Protein AF-A0A0U5MDL2-F1 (afdb_monomer_lite)

Foldseek 3Di:
DDDPPCVVVVVLLVVLVCCQQPNPCVVPPPPNDDLCPGVQNVVCVVPHLCSLVVQLVVLQVVLVVCVVVVNNVSSSSSNSPSVSSVVSSVVRDPDPPPPPPDPPDDPPDDDDDDDDDDDDDDDDDDDDDDDDDDDDD

Structure (mmCIF, N/CA/C/O backbone):
data_AF-A0A0U5MDL2-F1
#
_entry.id   AF-A0A0U5MDL2-F1
#
loop_
_atom_site.group_PDB
_atom_site.id
_atom_site.type_symbol
_atom_site.label_atom_id
_atom_site.label_alt_id
_atom_site.label_comp_id
_atom_site.label_asym_id
_atom_site.label_entity_id
_atom_site.label_seq_id
_atom_site.pdbx_PDB_ins_code
_atom_site.Cartn_x
_atom_site.Cartn_y
_atom_site.Cartn_z
_atom_site.occupancy
_atom_site.B_iso_or_equiv
_atom_site.auth_seq_id
_atom_site.auth_comp_id
_atom_site.auth_asym_id
_atom_site.auth_atom_id
_atom_site.pdbx_PDB_model_num
ATOM 1 N N . MET A 1 1 ? -6.105 -23.406 5.625 1.00 78.38 1 MET A N 1
ATOM 2 C CA . MET A 1 1 ? -6.334 -23.152 7.064 1.00 78.38 1 MET A CA 1
ATOM 3 C C . MET A 1 1 ? -5.696 -21.818 7.405 1.00 78.38 1 MET A C 1
ATOM 5 O O . MET A 1 1 ? -4.584 -21.590 6.948 1.00 78.38 1 MET A O 1
ATOM 9 N N . ILE A 1 2 ? -6.397 -20.948 8.132 1.00 85.69 2 ILE A N 1
ATOM 10 C CA . ILE A 1 2 ? -5.827 -19.705 8.676 1.00 85.69 2 ILE A CA 1
ATOM 11 C C . ILE A 1 2 ? -5.096 -20.076 9.972 1.00 85.69 2 ILE A C 1
ATOM 13 O O . ILE A 1 2 ? -5.580 -20.933 10.713 1.00 85.69 2 ILE A O 1
ATOM 17 N N . ALA A 1 3 ? -3.920 -19.497 10.217 1.00 93.69 3 ALA A N 1
ATOM 18 C CA . ALA A 1 3 ? -3.204 -19.710 11.472 1.00 93.69 3 ALA A CA 1
ATOM 19 C C . ALA A 1 3 ? -4.016 -19.117 12.643 1.00 93.69 3 ALA A C 1
ATOM 21 O O . ALA A 1 3 ? -4.498 -17.991 12.503 1.00 93.69 3 ALA A O 1
ATOM 22 N N . PRO A 1 4 ? -4.167 -19.824 13.780 1.00 94.31 4 PRO A N 1
ATOM 23 C CA . PRO A 1 4 ? -4.910 -19.298 14.924 1.00 94.31 4 PRO A CA 1
ATOM 24 C C . PRO A 1 4 ? -4.395 -17.917 15.351 1.00 94.31 4 PRO A C 1
ATOM 26 O O . PRO A 1 4 ? -3.196 -17.754 15.584 1.00 94.31 4 PRO A O 1
ATOM 29 N N . GLY A 1 5 ? -5.289 -16.930 15.441 1.00 96.19 5 GLY A N 1
ATOM 30 C CA . GLY A 1 5 ? -4.962 -15.548 15.819 1.00 96.19 5 GLY A CA 1
ATOM 31 C C . GLY A 1 5 ? -4.601 -14.616 14.653 1.00 96.19 5 GLY A C 1
ATOM 32 O O . GLY A 1 5 ? -4.307 -13.443 14.885 1.00 96.19 5 GLY A O 1
ATOM 33 N N . TYR A 1 6 ? -4.616 -15.102 13.406 1.00 95.50 6 TYR A N 1
ATOM 34 C CA . TYR A 1 6 ? -4.318 -14.312 12.199 1.00 95.50 6 TYR A CA 1
ATOM 35 C C . TYR A 1 6 ? -5.569 -13.909 11.403 1.00 95.50 6 TYR A C 1
ATOM 37 O O . TYR A 1 6 ? -5.455 -13.345 10.313 1.00 95.50 6 TYR A O 1
ATOM 45 N N . GLU A 1 7 ? -6.765 -14.169 11.926 1.00 97.38 7 GLU A N 1
ATOM 46 C CA . GLU A 1 7 ? -8.041 -13.985 11.232 1.00 97.38 7 GLU A CA 1
ATOM 47 C C . GLU A 1 7 ? -8.241 -12.525 10.807 1.00 97.38 7 GLU A C 1
ATOM 49 O O . GLU A 1 7 ? -8.474 -12.256 9.631 1.00 97.38 7 GLU A O 1
ATOM 54 N N . SER A 1 8 ? -8.025 -11.569 11.715 1.00 97.00 8 SER A N 1
ATOM 55 C CA . SER A 1 8 ? -8.175 -10.137 11.419 1.00 97.00 8 SER A CA 1
ATOM 56 C C . SER A 1 8 ? -7.215 -9.648 10.329 1.00 97.00 8 SER A C 1
ATOM 58 O O . SER A 1 8 ? -7.579 -8.816 9.498 1.00 97.00 8 SER A O 1
ATOM 60 N N . LEU A 1 9 ? -5.980 -10.165 10.299 1.00 97.00 9 LEU A N 1
ATOM 61 C CA . LEU A 1 9 ? -5.025 -9.833 9.240 1.00 97.00 9 LEU A CA 1
ATOM 62 C C . LEU A 1 9 ? -5.477 -10.432 7.905 1.00 97.00 9 LEU A C 1
ATOM 64 O O . LEU A 1 9 ? -5.499 -9.732 6.892 1.00 97.00 9 LEU A O 1
ATOM 68 N N . GLN A 1 10 ? -5.877 -11.705 7.909 1.00 97.19 10 GLN A N 1
ATOM 69 C CA . GLN A 1 10 ? -6.399 -12.380 6.725 1.00 97.19 10 GLN A CA 1
ATOM 70 C C . GLN A 1 10 ? -7.621 -11.650 6.157 1.00 97.19 10 GLN A C 1
ATOM 72 O O . GLN A 1 10 ? -7.732 -11.506 4.940 1.00 97.19 10 GLN A O 1
ATOM 77 N N . GLU A 1 11 ? -8.509 -11.150 7.014 1.00 97.25 11 GLU A N 1
ATOM 78 C CA . GLU A 1 11 ? -9.669 -10.357 6.611 1.00 97.25 11 GLU A CA 1
ATOM 79 C C . GLU A 1 11 ? -9.269 -9.053 5.915 1.00 97.25 11 GLU A C 1
ATOM 81 O O . GLU A 1 11 ? -9.836 -8.720 4.873 1.00 97.25 11 GLU A O 1
ATOM 86 N N . VAL A 1 12 ? -8.284 -8.316 6.439 1.00 97.88 12 VAL A N 1
ATOM 87 C CA . VAL A 1 12 ? -7.783 -7.086 5.799 1.00 97.88 12 VAL A CA 1
ATOM 88 C C . VAL A 1 12 ? -7.175 -7.390 4.429 1.00 97.88 12 VAL A C 1
ATOM 90 O O . VAL A 1 12 ? -7.469 -6.693 3.456 1.00 97.88 12 VAL A O 1
ATOM 93 N N . LEU A 1 13 ? -6.376 -8.455 4.324 1.00 97.44 13 LEU A N 1
ATOM 94 C CA . LEU A 1 13 ? -5.786 -8.881 3.053 1.00 97.44 13 LEU A CA 1
ATOM 95 C C . LEU A 1 13 ? -6.862 -9.326 2.049 1.00 97.44 13 LEU A C 1
ATOM 97 O O . LEU A 1 13 ? -6.807 -8.947 0.879 1.00 97.44 13 LEU A O 1
ATOM 101 N N . ALA A 1 14 ? -7.883 -10.056 2.506 1.00 95.88 14 ALA A N 1
ATOM 102 C CA . ALA A 1 14 ? -9.017 -10.464 1.681 1.00 95.88 14 ALA A CA 1
ATOM 103 C C . ALA A 1 14 ? -9.831 -9.259 1.184 1.00 95.88 14 ALA A C 1
ATOM 105 O O . ALA A 1 14 ? -10.268 -9.239 0.035 1.00 95.88 14 ALA A O 1
ATOM 106 N N . GLN A 1 15 ? -10.002 -8.224 2.008 1.00 96.12 15 GLN A N 1
ATOM 107 C CA . GLN A 1 15 ? -10.669 -6.987 1.598 1.00 96.12 15 GLN A CA 1
ATOM 108 C C . GLN A 1 15 ? -9.849 -6.193 0.581 1.00 96.12 15 GLN A C 1
ATOM 110 O O . GLN A 1 15 ? -10.423 -5.662 -0.367 1.00 96.12 15 GLN A O 1
ATOM 115 N N . ALA A 1 16 ? -8.523 -6.122 0.742 1.00 95.88 16 ALA A N 1
ATOM 116 C CA . ALA A 1 16 ? -7.645 -5.483 -0.236 1.00 95.88 16 ALA A CA 1
ATOM 117 C C . ALA A 1 16 ? -7.721 -6.205 -1.590 1.00 95.88 16 ALA A C 1
ATOM 119 O O . ALA A 1 16 ? -7.905 -5.563 -2.626 1.00 95.88 16 ALA A O 1
ATOM 120 N N . TYR A 1 17 ? -7.682 -7.542 -1.567 1.00 94.44 17 TYR A N 1
ATOM 121 C CA . TYR A 1 17 ? -7.906 -8.377 -2.745 1.00 94.44 17 TYR A CA 1
ATOM 122 C C . TYR A 1 17 ? -9.275 -8.106 -3.382 1.00 94.44 17 TYR A C 1
ATOM 124 O O . TYR A 1 17 ? -9.348 -7.801 -4.569 1.00 94.44 17 TYR A O 1
ATOM 132 N N . ALA A 1 18 ? -10.358 -8.141 -2.600 1.00 92.75 18 ALA A N 1
ATOM 133 C CA . ALA A 1 18 ? -11.706 -7.890 -3.105 1.00 92.75 18 ALA A CA 1
ATOM 134 C C . ALA A 1 18 ? -11.842 -6.476 -3.699 1.00 92.75 18 ALA A C 1
ATOM 136 O O . ALA A 1 18 ? -12.475 -6.299 -4.738 1.00 92.75 18 ALA A O 1
ATOM 137 N N . GLN A 1 19 ? -11.207 -5.467 -3.095 1.00 90.19 19 GLN A N 1
ATOM 138 C CA . GLN A 1 19 ? -11.176 -4.106 -3.628 1.00 90.19 19 GLN A CA 1
ATOM 139 C C . GLN A 1 19 ? -10.437 -4.026 -4.973 1.00 90.19 19 GLN A C 1
ATOM 141 O O . GLN A 1 19 ? -10.886 -3.293 -5.854 1.00 90.19 19 GLN A O 1
ATOM 146 N N . ALA A 1 20 ? -9.345 -4.771 -5.161 1.00 88.69 20 ALA A N 1
ATOM 147 C CA . ALA A 1 20 ? -8.644 -4.846 -6.444 1.00 88.69 20 ALA A CA 1
ATOM 148 C C . ALA A 1 20 ? -9.442 -5.626 -7.503 1.00 88.69 20 ALA A C 1
ATOM 150 O O . ALA A 1 20 ? -9.570 -5.171 -8.636 1.00 88.69 20 ALA A O 1
ATOM 151 N N . ALA A 1 21 ? -10.013 -6.773 -7.126 1.00 86.31 21 ALA A N 1
ATOM 152 C CA . ALA A 1 21 ? -10.702 -7.689 -8.034 1.00 86.31 21 ALA A CA 1
ATOM 153 C C . ALA A 1 21 ? -12.117 -7.226 -8.426 1.00 86.31 21 ALA A C 1
ATOM 155 O O . ALA A 1 21 ? -12.623 -7.570 -9.499 1.00 86.31 21 ALA A O 1
ATOM 156 N N . HIS A 1 22 ? -12.800 -6.496 -7.542 1.00 80.50 22 HIS A N 1
ATOM 157 C CA . HIS A 1 22 ? -14.220 -6.153 -7.691 1.00 80.50 22 HIS A CA 1
ATOM 158 C C . HIS A 1 22 ? -14.531 -4.672 -7.470 1.00 80.50 22 HIS A C 1
ATOM 160 O O . HIS A 1 22 ? -15.621 -4.231 -7.824 1.00 80.50 22 HIS A O 1
ATOM 166 N N . GLY A 1 23 ? -13.608 -3.902 -6.888 1.00 67.56 23 GLY A N 1
ATOM 167 C CA . GLY A 1 23 ? -13.797 -2.474 -6.653 1.00 67.56 23 GLY A CA 1
ATOM 168 C C . GLY A 1 23 ? -13.683 -1.632 -7.927 1.00 67.56 23 GLY A C 1
ATOM 169 O O . GLY A 1 23 ? -13.691 -2.139 -9.046 1.00 67.56 23 GLY A O 1
ATOM 170 N N . LYS A 1 24 ? -13.543 -0.311 -7.745 1.00 54.28 24 LYS A N 1
ATOM 171 C CA . LYS A 1 24 ? -13.649 0.757 -8.769 1.00 54.28 24 LYS A CA 1
ATOM 172 C C . LYS A 1 24 ? -12.829 0.582 -10.059 1.00 54.28 24 LYS A C 1
ATOM 174 O O . LYS A 1 24 ? -13.081 1.318 -11.009 1.00 54.28 24 LYS A O 1
ATOM 179 N N . GLY A 1 25 ? -11.897 -0.370 -10.125 1.00 50.94 25 GLY A N 1
ATOM 180 C CA . GLY A 1 25 ? -11.361 -0.848 -11.398 1.00 50.94 25 GLY A CA 1
ATOM 181 C C . GLY A 1 25 ? -12.496 -1.277 -12.331 1.00 50.94 25 GLY A C 1
ATOM 182 O O . GLY A 1 25 ? -12.626 -0.729 -13.414 1.00 50.94 25 GLY A O 1
ATOM 183 N N . LYS A 1 26 ? -13.415 -2.134 -11.885 1.00 45.44 26 LYS A N 1
ATOM 184 C CA . LYS A 1 26 ? -14.450 -2.758 -12.730 1.00 45.44 26 LYS A CA 1
ATOM 185 C C . LYS A 1 26 ? -15.472 -1.794 -13.347 1.00 45.44 26 LYS A C 1
ATOM 187 O O . LYS A 1 26 ? -16.047 -2.106 -14.381 1.00 45.44 26 LYS A O 1
ATOM 192 N N . GLU A 1 27 ? -15.680 -0.623 -12.749 1.00 46.88 27 GLU A N 1
ATOM 193 C CA . GLU A 1 27 ? -16.675 0.350 -13.227 1.00 46.88 27 GLU A CA 1
ATOM 194 C C . GLU A 1 27 ? -16.078 1.503 -14.043 1.00 46.88 27 GLU A C 1
ATOM 196 O O . GLU A 1 27 ? -16.833 2.239 -14.676 1.00 46.88 27 GLU A O 1
ATOM 201 N N . ARG A 1 28 ? -14.747 1.699 -14.040 1.00 45.72 28 ARG A N 1
ATOM 202 C CA . ARG A 1 28 ? -14.121 2.792 -14.811 1.00 45.72 28 ARG A CA 1
ATOM 203 C C . ARG A 1 28 ? -12.859 2.424 -15.597 1.00 45.72 28 ARG A C 1
ATOM 205 O O . ARG A 1 28 ? -12.587 3.146 -16.545 1.00 45.72 28 ARG A O 1
ATOM 212 N N . HIS A 1 29 ? -12.123 1.346 -15.284 1.00 47.47 29 HIS A N 1
ATOM 213 C CA . HIS A 1 29 ? -10.837 1.035 -15.952 1.00 47.47 29 HIS A CA 1
ATOM 214 C C . HIS A 1 29 ? -10.368 -0.441 -15.999 1.00 47.47 29 HIS A C 1
ATOM 216 O O . HIS A 1 29 ? -9.315 -0.698 -16.568 1.00 47.47 29 HIS A O 1
ATOM 222 N N . ALA A 1 30 ? -11.084 -1.419 -15.444 1.00 50.75 30 ALA A N 1
ATOM 223 C CA . ALA A 1 30 ? -10.703 -2.828 -15.481 1.00 50.75 30 ALA A CA 1
ATOM 224 C C . ALA A 1 30 ? -11.529 -3.530 -16.555 1.00 50.75 30 ALA A C 1
ATOM 226 O O . ALA A 1 30 ? -12.686 -3.888 -16.343 1.00 50.75 30 ALA A O 1
ATOM 227 N N . SER A 1 31 ? -10.891 -3.775 -17.688 1.00 55.03 31 SER A N 1
ATOM 228 C CA . SER A 1 31 ? -11.315 -4.630 -18.805 1.00 55.03 31 SER A CA 1
ATOM 229 C C . SER A 1 31 ? -11.518 -6.110 -18.416 1.00 55.03 31 SER A C 1
ATOM 231 O O . SER A 1 31 ? -11.568 -6.976 -19.282 1.00 55.03 31 SER A O 1
ATOM 233 N N . GLY A 1 32 ? -11.640 -6.434 -17.120 1.00 63.72 32 GLY A N 1
ATOM 234 C CA . GLY A 1 32 ? -11.655 -7.811 -16.613 1.00 63.72 32 GLY A CA 1
ATOM 235 C C . GLY A 1 32 ? -10.286 -8.496 -16.657 1.00 63.72 32 GLY A C 1
ATOM 236 O O . GLY A 1 32 ? -10.210 -9.713 -16.527 1.00 63.72 32 GLY A O 1
ATOM 237 N N . GLU A 1 33 ? -9.218 -7.727 -16.855 1.00 72.31 33 GLU A N 1
ATOM 238 C CA . GLU A 1 33 ? -7.860 -8.247 -16.981 1.00 72.31 33 GLU A CA 1
ATOM 239 C C . GLU A 1 33 ? -7.315 -8.833 -15.664 1.00 72.31 33 GLU A C 1
ATOM 241 O O . GLU A 1 33 ? -7.638 -8.322 -14.582 1.00 72.31 33 GLU A O 1
ATOM 246 N N . PRO A 1 34 ? -6.453 -9.869 -15.735 1.00 85.19 34 PRO A N 1
ATOM 247 C CA . PRO A 1 34 ? -5.679 -10.349 -14.590 1.00 85.19 34 PRO A CA 1
ATOM 248 C C . PRO A 1 34 ? -4.919 -9.217 -13.892 1.00 85.19 34 PRO A C 1
ATOM 250 O O . PRO A 1 34 ? -4.621 -8.187 -14.501 1.00 85.19 34 PRO A O 1
ATOM 253 N N . PHE A 1 35 ? -4.578 -9.402 -12.616 1.00 85.69 35 PHE A N 1
ATOM 254 C CA . PHE A 1 35 ? -3.919 -8.364 -11.817 1.00 85.69 35 PHE A CA 1
ATOM 255 C C . PHE A 1 35 ? -2.596 -7.893 -12.446 1.00 85.69 35 PHE A C 1
ATOM 257 O O . PHE A 1 35 ? -2.298 -6.701 -12.465 1.00 85.69 35 PHE A O 1
ATOM 264 N N . GLU A 1 36 ? -1.848 -8.821 -13.037 1.00 86.94 36 GLU A N 1
ATOM 265 C CA . GLU A 1 36 ? -0.565 -8.612 -13.708 1.00 86.94 36 GLU A CA 1
ATOM 266 C C . GLU A 1 36 ? -0.679 -7.778 -14.991 1.00 86.94 36 GLU A C 1
ATOM 268 O O . GLU A 1 36 ? 0.296 -7.157 -15.412 1.00 86.94 36 GLU A O 1
ATOM 273 N N . ALA A 1 37 ? -1.865 -7.744 -15.602 1.00 85.75 37 ALA A N 1
ATOM 274 C CA . ALA A 1 37 ? -2.153 -6.968 -16.806 1.00 85.75 37 ALA A CA 1
ATOM 275 C C . ALA A 1 37 ? -2.747 -5.583 -16.490 1.00 85.75 37 ALA A C 1
ATOM 277 O O . ALA A 1 37 ? -2.817 -4.724 -17.365 1.00 85.75 37 ALA A O 1
ATOM 278 N N . GLN A 1 38 ? -3.103 -5.318 -15.228 1.00 87.50 38 GLN A N 1
ATOM 279 C CA . GLN A 1 38 ? -3.660 -4.028 -14.831 1.00 87.50 38 GLN A CA 1
ATOM 280 C C . GLN A 1 38 ? -2.696 -2.871 -15.162 1.00 87.50 38 GLN A C 1
ATOM 282 O O . GLN A 1 38 ? -1.478 -3.017 -15.014 1.00 87.50 38 GLN A O 1
ATOM 287 N N . PRO A 1 39 ? -3.206 -1.666 -15.490 1.00 90.62 39 PRO A N 1
ATOM 288 C CA . PRO A 1 39 ? -2.375 -0.516 -15.860 1.00 90.62 39 PRO A CA 1
ATOM 289 C C . PRO A 1 39 ? -1.267 -0.177 -14.858 1.00 90.62 39 PRO A C 1
ATOM 291 O O . PRO A 1 39 ? -0.200 0.287 -15.251 1.00 90.62 39 PRO A O 1
ATOM 294 N N . MET A 1 40 ? -1.482 -0.429 -13.561 1.00 93.12 40 MET A N 1
ATOM 295 C CA . MET A 1 40 ? -0.445 -0.204 -12.552 1.00 93.12 40 MET A CA 1
ATOM 296 C C . MET A 1 40 ? 0.812 -1.051 -12.791 1.00 93.12 40 MET A C 1
ATOM 298 O O . MET A 1 40 ? 1.912 -0.567 -12.539 1.00 93.12 40 MET A O 1
ATOM 302 N N . MET A 1 41 ? 0.669 -2.273 -13.307 1.00 94.50 41 MET A N 1
ATOM 303 C CA . MET A 1 41 ? 1.791 -3.159 -13.613 1.00 94.50 41 MET A CA 1
ATOM 304 C C . MET A 1 41 ? 2.508 -2.700 -14.880 1.00 94.50 41 MET A C 1
ATOM 306 O O . MET A 1 41 ? 3.730 -2.577 -14.876 1.00 94.50 41 MET A O 1
ATOM 310 N N . ALA A 1 42 ? 1.760 -2.317 -15.919 1.00 92.56 42 ALA A N 1
ATOM 311 C CA . ALA A 1 42 ? 2.331 -1.730 -17.132 1.00 92.56 42 ALA A CA 1
ATOM 312 C C . ALA A 1 42 ? 3.134 -0.449 -16.834 1.00 92.56 42 ALA A C 1
ATOM 314 O O . ALA A 1 42 ? 4.262 -0.295 -17.303 1.00 92.56 42 ALA A O 1
ATOM 315 N N . ILE A 1 43 ? 2.595 0.444 -15.996 1.00 94.81 43 ILE A N 1
ATOM 316 C CA . ILE A 1 43 ? 3.300 1.658 -15.566 1.00 94.81 43 ILE A CA 1
ATOM 317 C C . ILE A 1 43 ? 4.528 1.294 -14.730 1.00 94.81 43 ILE A C 1
ATOM 319 O O . ILE A 1 43 ? 5.592 1.858 -14.959 1.00 94.81 43 ILE A O 1
ATOM 323 N N . THR A 1 44 ? 4.416 0.333 -13.808 1.00 96.44 44 THR A N 1
ATOM 324 C CA . THR A 1 44 ? 5.562 -0.135 -13.008 1.00 96.44 44 THR A CA 1
ATOM 325 C C . THR A 1 44 ? 6.691 -0.656 -13.898 1.00 96.44 44 THR A C 1
ATOM 327 O O . THR A 1 44 ? 7.845 -0.317 -13.662 1.00 96.44 44 THR A O 1
ATOM 330 N N . ASN A 1 45 ? 6.378 -1.395 -14.964 1.00 93.50 45 ASN A N 1
ATOM 331 C CA . ASN A 1 45 ? 7.380 -1.858 -15.929 1.00 93.50 45 ASN A CA 1
ATOM 332 C C . ASN A 1 45 ? 8.024 -0.701 -16.709 1.00 93.50 45 ASN A C 1
ATOM 334 O O . ASN A 1 45 ? 9.201 -0.768 -17.048 1.00 93.50 45 ASN A O 1
ATOM 338 N N . MET A 1 46 ? 7.268 0.366 -16.982 1.00 95.44 46 MET A N 1
ATOM 339 C CA . MET A 1 46 ? 7.748 1.532 -17.726 1.00 95.44 46 MET A CA 1
ATOM 340 C C . MET A 1 46 ? 8.633 2.461 -16.886 1.00 95.44 46 MET A C 1
ATOM 342 O O . MET A 1 46 ? 9.616 2.989 -17.399 1.00 95.44 46 MET A O 1
ATOM 346 N N . VAL A 1 47 ? 8.279 2.703 -15.619 1.00 96.75 47 VAL A N 1
ATOM 347 C CA . VAL A 1 47 ? 8.934 3.732 -14.781 1.00 96.75 47 VAL A CA 1
ATOM 348 C C . VAL A 1 47 ? 9.650 3.167 -13.550 1.00 96.75 47 VAL A C 1
ATOM 350 O O . VAL A 1 47 ? 10.259 3.913 -12.784 1.00 96.75 47 VAL A O 1
ATOM 353 N N . GLY A 1 48 ? 9.592 1.851 -13.355 1.00 95.06 48 GLY A N 1
ATOM 354 C CA . GLY A 1 48 ? 10.235 1.134 -12.262 1.00 95.06 48 GLY A CA 1
ATOM 355 C C . GLY A 1 48 ? 9.439 1.107 -10.953 1.00 95.06 48 GLY A C 1
ATOM 356 O O . GLY A 1 48 ? 8.350 1.671 -10.809 1.00 95.06 48 GLY A O 1
ATOM 357 N N . ILE A 1 49 ? 10.041 0.458 -9.950 1.00 96.75 49 ILE A N 1
ATOM 358 C CA . ILE A 1 49 ? 9.442 0.179 -8.632 1.00 96.75 49 ILE A CA 1
ATOM 359 C C . ILE A 1 49 ? 9.062 1.437 -7.832 1.00 96.75 49 ILE A C 1
ATOM 361 O O . ILE A 1 49 ? 8.240 1.374 -6.919 1.00 96.75 49 ILE A O 1
ATOM 365 N N . GLY A 1 50 ? 9.610 2.603 -8.187 1.00 97.62 50 GLY A N 1
ATOM 366 C CA . GLY A 1 50 ? 9.266 3.873 -7.547 1.00 97.62 50 GLY A CA 1
ATOM 367 C C . GLY A 1 50 ? 7.784 4.234 -7.682 1.00 97.62 50 GLY A C 1
ATOM 368 O O . GLY A 1 50 ? 7.220 4.826 -6.764 1.00 97.62 50 GLY A O 1
ATOM 369 N N . PHE A 1 51 ? 7.124 3.830 -8.774 1.00 97.75 51 PHE A N 1
ATOM 370 C CA . PHE A 1 51 ? 5.700 4.103 -8.979 1.00 97.75 51 PHE A CA 1
ATOM 371 C C . PHE A 1 51 ? 4.795 3.443 -7.931 1.00 97.75 51 PHE A C 1
ATOM 373 O O . PHE A 1 51 ? 4.101 4.177 -7.220 1.00 97.75 51 PHE A O 1
ATOM 380 N N . PRO A 1 52 ? 4.780 2.104 -7.771 1.00 97.75 52 PRO A N 1
ATOM 381 C CA . PRO A 1 52 ? 3.897 1.483 -6.792 1.00 97.75 52 PRO A CA 1
ATOM 382 C C . PRO A 1 52 ? 4.242 1.893 -5.352 1.00 97.75 52 PRO A C 1
ATOM 384 O O . PRO A 1 52 ? 3.333 2.109 -4.549 1.00 97.75 52 PRO A O 1
ATOM 387 N N . LEU A 1 53 ? 5.525 2.103 -5.031 1.00 98.44 53 LEU A N 1
ATOM 388 C CA . LEU A 1 53 ? 5.946 2.588 -3.710 1.00 98.44 53 LEU A CA 1
ATOM 389 C C . LEU A 1 53 ? 5.455 4.016 -3.428 1.00 98.44 53 LEU A C 1
ATOM 391 O O . LEU A 1 53 ? 4.899 4.287 -2.361 1.00 98.44 53 LEU A O 1
ATOM 395 N N . GLY A 1 54 ? 5.605 4.926 -4.393 1.00 98.38 54 GLY A N 1
ATOM 396 C CA . GLY A 1 54 ? 5.112 6.299 -4.282 1.00 98.38 54 GLY A CA 1
ATOM 397 C C . GLY A 1 54 ? 3.591 6.356 -4.134 1.00 98.38 54 GLY A C 1
ATOM 398 O O . GLY A 1 54 ? 3.073 7.101 -3.301 1.00 98.38 54 GLY A O 1
ATOM 399 N N . GLN A 1 55 ? 2.868 5.513 -4.873 1.00 98.25 55 GLN A N 1
ATOM 400 C CA . GLN A 1 55 ? 1.415 5.407 -4.768 1.00 98.25 55 GLN A CA 1
ATOM 401 C C . GLN A 1 55 ? 0.973 4.874 -3.400 1.00 98.25 55 GLN A C 1
ATOM 403 O O . GLN A 1 55 ? 0.047 5.430 -2.810 1.00 98.25 55 GLN A O 1
ATOM 408 N N . ALA A 1 56 ? 1.650 3.857 -2.858 1.00 98.56 56 A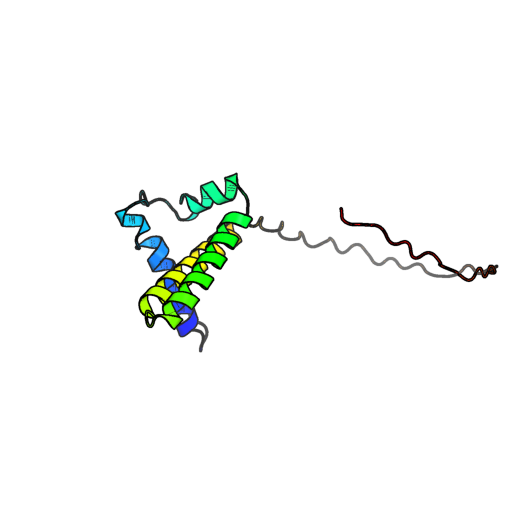LA A N 1
ATOM 409 C CA . ALA A 1 56 ? 1.386 3.368 -1.506 1.00 98.56 56 ALA A CA 1
ATOM 410 C C . ALA A 1 56 ? 1.616 4.465 -0.449 1.00 98.56 56 ALA A C 1
ATOM 412 O O . ALA A 1 56 ? 0.753 4.688 0.401 1.00 98.56 56 ALA A O 1
ATOM 413 N N . CYS A 1 57 ? 2.725 5.208 -0.550 1.00 98.75 57 CYS A N 1
ATOM 414 C CA . CYS A 1 57 ? 3.040 6.326 0.343 1.00 98.75 57 CYS A CA 1
ATOM 415 C C . CYS A 1 57 ? 1.963 7.422 0.297 1.00 98.75 57 CYS A C 1
ATOM 417 O O . CYS A 1 57 ? 1.415 7.805 1.332 1.00 98.75 57 CYS A O 1
ATOM 419 N N . LYS A 1 58 ? 1.586 7.868 -0.907 1.00 98.19 58 LYS A N 1
ATOM 420 C CA . LYS A 1 58 ? 0.539 8.880 -1.103 1.00 98.19 58 LYS A CA 1
ATOM 421 C C . LYS A 1 58 ? -0.788 8.461 -0.468 1.00 98.19 58 LYS A C 1
ATOM 423 O O . LYS A 1 58 ? -1.436 9.267 0.195 1.00 98.19 58 LYS A O 1
ATOM 428 N N . LYS A 1 59 ? -1.196 7.204 -0.653 1.00 98.25 59 LYS A N 1
ATOM 429 C CA . LYS A 1 59 ? -2.442 6.676 -0.080 1.00 98.25 59 LYS A CA 1
ATOM 430 C C . LYS A 1 59 ? -2.408 6.620 1.444 1.00 98.25 59 LYS A C 1
ATOM 432 O O . LYS A 1 59 ? -3.396 6.971 2.080 1.00 98.25 59 LYS A O 1
ATOM 437 N N . ALA A 1 60 ? -1.275 6.237 2.030 1.00 98.62 60 ALA A N 1
ATOM 438 C CA . ALA A 1 60 ? -1.099 6.254 3.480 1.00 98.62 60 ALA A CA 1
ATOM 439 C C . ALA A 1 60 ? -1.178 7.682 4.055 1.00 98.62 60 ALA A C 1
ATOM 441 O O . ALA A 1 60 ? -1.857 7.899 5.059 1.00 98.62 60 ALA A O 1
ATOM 442 N N . GLN A 1 61 ? -0.551 8.664 3.396 1.00 98.62 61 GLN A N 1
ATOM 443 C CA . GLN A 1 61 ? -0.630 10.077 3.794 1.00 98.62 61 GLN A CA 1
ATOM 444 C C . GLN A 1 61 ? -2.065 10.614 3.718 1.00 98.62 61 GLN A C 1
ATOM 446 O O . GLN A 1 61 ? -2.547 11.252 4.655 1.00 98.62 61 GLN A O 1
ATOM 451 N N . GLU A 1 62 ? -2.775 10.312 2.632 1.00 98.19 62 GLU A N 1
ATOM 452 C CA . GLU A 1 62 ? -4.166 10.725 2.460 1.00 98.19 62 GLU A CA 1
ATOM 453 C C . GLU A 1 62 ? -5.094 10.060 3.488 1.00 98.19 62 GLU A C 1
ATOM 455 O O . GLU A 1 62 ? -5.978 10.714 4.041 1.00 98.19 62 GLU A O 1
ATOM 460 N N . ALA A 1 63 ? -4.864 8.786 3.819 1.00 98.38 63 ALA A N 1
ATOM 461 C CA . ALA A 1 63 ? -5.598 8.105 4.878 1.00 98.38 63 ALA A CA 1
ATOM 462 C C . ALA A 1 63 ? -5.401 8.785 6.242 1.00 98.38 63 ALA A C 1
ATOM 464 O O . ALA A 1 63 ? -6.378 8.995 6.960 1.00 98.38 63 ALA A O 1
ATOM 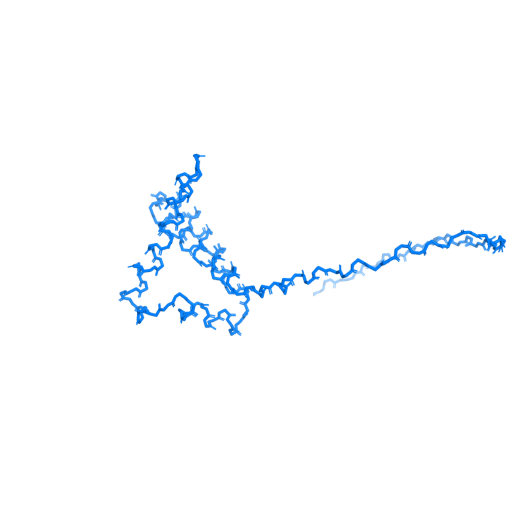465 N N . ALA A 1 64 ? -4.169 9.180 6.584 1.00 98.25 64 ALA A N 1
ATOM 466 C CA . ALA A 1 64 ? -3.889 9.907 7.822 1.00 98.25 64 ALA A CA 1
ATOM 467 C C . ALA A 1 64 ? -4.645 11.247 7.881 1.00 98.25 64 ALA A C 1
ATOM 469 O O . ALA A 1 64 ? -5.272 11.558 8.896 1.00 98.25 64 ALA A O 1
ATOM 470 N N . ARG A 1 65 ? -4.670 11.998 6.769 1.00 98.44 65 ARG A N 1
ATOM 471 C CA . ARG A 1 65 ? -5.462 13.233 6.642 1.00 98.44 65 ARG A CA 1
ATOM 472 C C . ARG A 1 65 ? -6.959 12.968 6.841 1.00 98.44 65 ARG A C 1
ATOM 474 O O . ARG A 1 65 ? -7.611 13.655 7.619 1.00 98.44 65 ARG A O 1
ATOM 481 N N . MET A 1 66 ? -7.501 11.934 6.197 1.00 98.25 66 MET A N 1
ATOM 482 C CA . MET A 1 66 ? -8.913 11.557 6.324 1.00 98.25 66 MET A CA 1
ATOM 483 C C . MET A 1 66 ? -9.298 11.151 7.751 1.00 98.25 66 MET A C 1
ATOM 485 O O . MET A 1 66 ? -10.412 11.446 8.177 1.00 98.25 66 MET A O 1
ATOM 489 N N . VAL A 1 67 ? -8.405 10.496 8.501 1.00 98.12 67 VAL A N 1
ATOM 490 C CA . VAL A 1 67 ? -8.643 10.192 9.923 1.00 98.12 67 VAL A CA 1
ATOM 491 C C . VAL A 1 67 ? -8.777 11.481 10.730 1.00 98.12 67 VAL A C 1
ATOM 493 O O . VAL A 1 67 ? -9.740 11.615 11.483 1.00 98.12 67 VAL A O 1
ATOM 496 N N . ALA A 1 68 ? -7.869 12.443 10.532 1.00 97.62 68 ALA A N 1
ATOM 497 C CA . ALA A 1 68 ? -7.929 13.742 11.206 1.00 97.62 68 ALA A CA 1
ATOM 498 C C . ALA A 1 68 ? -9.216 14.522 10.877 1.00 97.62 68 ALA A C 1
ATOM 500 O O . ALA A 1 68 ? -9.727 15.265 11.708 1.00 97.62 68 ALA A O 1
ATOM 501 N N . GLU A 1 69 ? -9.778 14.304 9.689 1.00 97.81 69 GLU A N 1
ATOM 502 C CA . GLU A 1 69 ? -11.029 14.914 9.227 1.00 97.81 69 GLU A CA 1
ATOM 503 C C . GLU A 1 69 ? -12.290 14.113 9.592 1.00 97.81 69 GLU A C 1
ATOM 505 O O . GLU A 1 69 ? -13.376 14.422 9.105 1.00 97.81 69 GLU A O 1
ATOM 510 N N . GLY A 1 70 ? -12.178 13.062 10.412 1.00 97.88 70 GLY A N 1
ATOM 511 C CA . GLY A 1 70 ? -13.331 12.270 10.851 1.00 97.88 70 GLY A CA 1
ATOM 512 C C . GLY A 1 70 ? -13.921 11.357 9.769 1.00 97.88 70 GLY A C 1
ATOM 513 O O . GLY A 1 70 ? -15.101 11.019 9.818 1.00 97.88 70 GLY A O 1
ATOM 514 N N . GLN A 1 71 ? -13.115 10.929 8.791 1.00 97.88 71 GLN A N 1
ATOM 515 C CA . GLN A 1 71 ? -13.531 10.089 7.658 1.00 97.88 71 GLN A CA 1
ATOM 516 C C . GLN A 1 71 ? -12.870 8.688 7.673 1.00 97.88 71 GLN A C 1
ATOM 518 O O . GLN A 1 71 ? -12.237 8.286 6.687 1.00 97.88 71 GLN A O 1
ATOM 523 N N . PRO A 1 72 ? -13.028 7.881 8.743 1.00 96.12 72 PRO A N 1
ATOM 524 C CA . PRO A 1 72 ? -12.291 6.624 8.918 1.00 96.12 72 PRO A CA 1
ATOM 525 C C . PRO A 1 72 ? -12.612 5.566 7.851 1.00 96.12 72 PRO A C 1
ATOM 527 O O . PRO A 1 72 ? -11.734 4.808 7.442 1.00 96.12 72 PRO A O 1
ATOM 530 N N . HIS A 1 73 ? -13.846 5.527 7.337 1.00 95.25 73 HIS A N 1
ATOM 531 C CA . HIS A 1 73 ? -14.221 4.591 6.272 1.00 95.25 73 HIS A CA 1
ATOM 532 C C . HIS A 1 73 ? -13.471 4.862 4.962 1.00 95.25 73 HIS A C 1
ATOM 534 O O . HIS A 1 73 ? -13.054 3.925 4.281 1.00 95.25 73 HIS A O 1
ATOM 540 N N . ARG A 1 74 ? -13.261 6.141 4.621 1.00 96.00 74 ARG A N 1
ATOM 541 C CA . ARG A 1 74 ? -12.488 6.526 3.434 1.00 96.00 74 ARG A CA 1
ATOM 542 C C . ARG A 1 74 ? -11.000 6.260 3.643 1.00 96.00 74 ARG A C 1
ATOM 544 O O . ARG A 1 74 ? -10.367 5.712 2.747 1.00 96.00 74 ARG A O 1
ATOM 551 N N . ALA A 1 75 ? -10.485 6.546 4.841 1.00 97.94 75 ALA A N 1
ATOM 552 C CA . ALA A 1 75 ? -9.109 6.224 5.208 1.00 97.94 75 ALA A CA 1
ATOM 553 C C . ALA A 1 75 ? -8.819 4.721 5.060 1.00 97.94 75 ALA A C 1
ATOM 555 O O . ALA A 1 75 ? -7.821 4.339 4.452 1.00 97.94 75 ALA A O 1
ATOM 556 N N . ARG A 1 76 ? -9.732 3.854 5.526 1.00 97.75 76 ARG A N 1
ATOM 557 C CA . ARG A 1 76 ? -9.622 2.398 5.344 1.00 97.75 76 ARG A CA 1
ATOM 558 C C . ARG A 1 76 ? -9.538 2.016 3.866 1.00 97.75 76 ARG A C 1
ATOM 560 O O . ARG A 1 76 ? -8.672 1.228 3.505 1.00 97.75 76 ARG A O 1
ATOM 567 N N . ALA A 1 77 ? -10.388 2.581 3.009 1.00 96.00 77 ALA A N 1
ATOM 568 C CA . ALA A 1 77 ? -10.362 2.290 1.573 1.00 96.00 77 ALA A CA 1
ATOM 569 C C . ALA A 1 77 ? -9.042 2.720 0.896 1.00 96.00 77 ALA A C 1
ATOM 571 O O . ALA A 1 77 ? -8.548 2.022 0.004 1.00 96.00 77 ALA A O 1
ATOM 572 N N . GLU A 1 78 ? -8.447 3.838 1.325 1.00 97.69 78 GLU A N 1
ATOM 573 C CA . GLU A 1 78 ? -7.123 4.267 0.856 1.00 97.69 78 GLU A CA 1
ATOM 574 C C . GLU A 1 78 ? -6.018 3.306 1.310 1.00 97.69 78 GLU A C 1
ATOM 576 O O . GLU A 1 78 ? -5.197 2.896 0.488 1.00 97.69 78 GLU A O 1
ATOM 581 N N . LEU A 1 79 ? -6.041 2.863 2.571 1.00 98.50 79 LEU A N 1
ATOM 582 C CA . LEU A 1 79 ? -5.076 1.892 3.100 1.00 98.50 79 LEU A CA 1
ATOM 583 C C . LEU A 1 79 ? -5.176 0.528 2.407 1.00 98.50 79 LEU A C 1
ATOM 585 O O . LEU A 1 79 ? -4.152 -0.046 2.045 1.00 98.50 79 LEU A O 1
ATOM 589 N N . LEU A 1 80 ? -6.389 0.034 2.140 1.00 97.69 80 LEU A N 1
ATOM 590 C CA . LEU A 1 80 ? -6.583 -1.177 1.336 1.00 97.69 80 LEU A CA 1
ATOM 591 C C . LEU A 1 80 ? -5.998 -1.005 -0.074 1.00 97.69 80 LEU A C 1
ATOM 593 O O . LEU A 1 80 ? -5.346 -1.907 -0.591 1.00 97.69 80 LEU A O 1
ATOM 597 N N . GLY A 1 81 ? -6.151 0.179 -0.674 1.00 96.25 81 GLY A N 1
ATOM 598 C CA . GLY A 1 81 ? -5.498 0.508 -1.940 1.00 96.25 81 GLY A CA 1
ATOM 599 C C . GLY A 1 81 ? -3.969 0.531 -1.841 1.00 96.25 81 GLY A C 1
ATOM 600 O O . GLY A 1 81 ? -3.298 0.099 -2.774 1.00 96.25 81 GLY A O 1
ATOM 601 N N . ALA A 1 82 ? -3.406 1.002 -0.727 1.00 98.19 82 ALA A N 1
ATOM 602 C CA . ALA A 1 82 ? -1.963 0.982 -0.496 1.00 98.19 82 ALA A CA 1
ATOM 603 C C . ALA A 1 82 ? -1.420 -0.456 -0.438 1.00 98.19 82 ALA A C 1
ATOM 605 O O . ALA A 1 82 ? -0.396 -0.732 -1.058 1.00 98.19 82 ALA A O 1
ATOM 606 N N . ILE A 1 83 ? -2.137 -1.383 0.211 1.00 98.44 83 ILE A N 1
ATOM 607 C CA . ILE A 1 83 ? -1.789 -2.817 0.235 1.00 98.44 83 ILE A CA 1
ATOM 608 C C . ILE A 1 83 ? -1.708 -3.382 -1.188 1.00 98.44 83 ILE A C 1
ATOM 610 O O . ILE A 1 83 ? -0.762 -4.093 -1.511 1.00 98.44 83 ILE A O 1
ATOM 614 N N . VAL A 1 84 ? -2.654 -3.027 -2.062 1.00 96.75 84 VAL A N 1
ATOM 615 C CA . VAL A 1 84 ? -2.664 -3.480 -3.464 1.00 96.75 84 VAL A CA 1
ATOM 616 C C . VAL A 1 84 ? -1.447 -2.959 -4.236 1.00 96.75 84 VAL A C 1
ATOM 618 O O . VAL A 1 84 ? -0.820 -3.710 -4.980 1.00 96.75 84 VAL A O 1
ATOM 621 N N . TYR A 1 85 ? -1.060 -1.697 -4.031 1.00 97.56 85 TYR A N 1
ATOM 622 C CA . TYR A 1 85 ? 0.161 -1.158 -4.637 1.00 97.56 85 TYR A CA 1
ATOM 623 C C . TYR A 1 85 ? 1.428 -1.837 -4.107 1.00 97.56 85 TYR A C 1
ATOM 625 O O . TYR A 1 85 ? 2.324 -2.132 -4.893 1.00 97.56 85 TYR A O 1
ATOM 633 N N . LEU A 1 86 ? 1.491 -2.141 -2.808 1.00 98.31 86 LEU A N 1
ATOM 634 C CA . LEU A 1 86 ? 2.605 -2.896 -2.230 1.00 98.31 86 LEU A CA 1
ATOM 635 C C . LEU A 1 86 ? 2.668 -4.326 -2.779 1.00 98.31 86 LEU A C 1
ATOM 637 O O . LEU A 1 86 ? 3.755 -4.799 -3.087 1.00 98.31 86 LEU A O 1
ATOM 641 N N . ALA A 1 87 ? 1.526 -4.985 -2.984 1.00 96.75 87 ALA A N 1
ATOM 642 C CA . ALA A 1 87 ? 1.478 -6.287 -3.645 1.00 96.75 87 ALA A CA 1
ATOM 643 C C . ALA A 1 87 ? 2.022 -6.208 -5.083 1.00 96.75 87 ALA A C 1
ATOM 645 O O . ALA A 1 87 ? 2.846 -7.031 -5.471 1.00 96.75 87 ALA A O 1
ATOM 646 N N . GLY A 1 88 ? 1.643 -5.178 -5.847 1.00 95.62 88 GLY A N 1
ATOM 647 C CA . GLY A 1 88 ? 2.216 -4.928 -7.174 1.00 95.62 88 GLY A CA 1
ATOM 648 C C . GLY A 1 88 ? 3.727 -4.677 -7.145 1.00 95.62 88 GLY A C 1
ATOM 649 O O . GLY A 1 88 ? 4.448 -5.200 -7.989 1.00 95.62 88 GLY A O 1
ATOM 650 N N . ALA A 1 89 ? 4.230 -3.942 -6.146 1.00 96.62 89 ALA A N 1
ATOM 651 C CA . ALA A 1 89 ? 5.669 -3.750 -5.958 1.00 96.62 89 ALA A CA 1
ATOM 652 C C . ALA A 1 89 ? 6.394 -5.076 -5.685 1.00 96.62 89 ALA A C 1
ATOM 654 O O . ALA A 1 89 ? 7.456 -5.306 -6.251 1.00 96.62 89 ALA A O 1
ATOM 655 N N . VAL A 1 90 ? 5.811 -5.954 -4.860 1.00 96.31 90 VAL A N 1
ATOM 656 C CA . VAL A 1 90 ? 6.354 -7.295 -4.591 1.00 96.31 90 VAL A CA 1
ATOM 657 C C . VAL A 1 90 ? 6.409 -8.131 -5.869 1.00 96.31 90 VAL A C 1
ATOM 659 O O . VAL A 1 90 ? 7.434 -8.744 -6.136 1.00 96.31 90 VAL A O 1
ATOM 662 N N . LEU A 1 91 ? 5.350 -8.117 -6.685 1.00 94.12 91 LEU A N 1
ATOM 663 C CA . LEU A 1 91 ? 5.317 -8.846 -7.960 1.00 94.12 91 LEU A CA 1
ATOM 664 C C . LEU A 1 91 ? 6.307 -8.299 -8.998 1.00 94.12 91 LEU A C 1
ATOM 666 O O . LEU A 1 91 ? 6.740 -9.039 -9.875 1.00 94.12 91 LEU A O 1
ATOM 670 N N . ALA A 1 92 ? 6.658 -7.015 -8.913 1.00 92.81 92 ALA A N 1
ATOM 671 C CA . ALA A 1 92 ? 7.637 -6.388 -9.796 1.00 92.81 92 ALA A CA 1
ATOM 672 C C . ALA A 1 92 ? 9.093 -6.683 -9.397 1.00 92.81 92 ALA A C 1
ATOM 6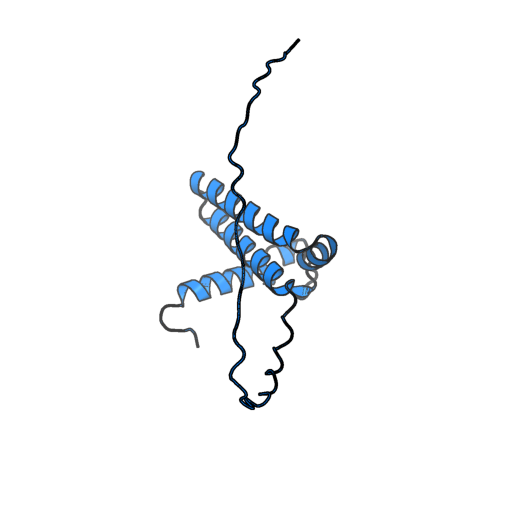74 O O . ALA A 1 92 ? 10.006 -6.393 -10.174 1.00 92.81 92 ALA A O 1
ATOM 675 N N . LEU A 1 93 ? 9.337 -7.229 -8.200 1.00 92.00 93 LEU A N 1
ATOM 676 C CA . LEU A 1 93 ? 10.678 -7.648 -7.814 1.00 92.00 93 LEU A 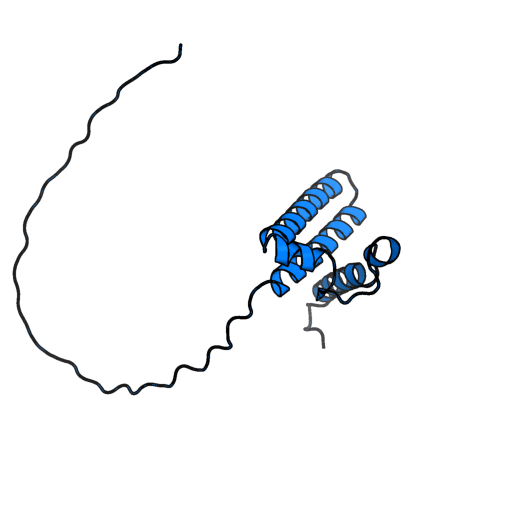CA 1
ATOM 677 C C . LEU A 1 93 ? 11.073 -8.901 -8.603 1.00 92.00 93 LEU A C 1
ATOM 679 O O . LEU A 1 93 ? 10.289 -9.849 -8.686 1.00 92.00 93 LEU A O 1
ATOM 683 N N . PRO A 1 94 ? 12.300 -8.954 -9.150 1.00 81.12 94 PRO A N 1
ATOM 684 C CA . PRO A 1 94 ? 12.807 -10.193 -9.703 1.00 81.12 94 PRO A CA 1
ATOM 685 C C . PRO A 1 94 ? 12.895 -11.212 -8.566 1.00 81.12 94 PRO A C 1
ATOM 687 O O . PRO A 1 94 ? 13.531 -10.958 -7.540 1.00 81.12 94 PRO A O 1
ATOM 690 N N . MET A 1 95 ? 12.261 -12.370 -8.742 1.00 68.50 95 MET A N 1
ATOM 691 C CA . MET A 1 95 ? 12.517 -13.496 -7.853 1.00 68.50 95 MET A CA 1
ATOM 692 C C . MET A 1 95 ? 14.012 -13.818 -7.951 1.00 68.50 95 MET A C 1
ATOM 694 O O . MET A 1 95 ? 14.503 -13.998 -9.072 1.00 68.50 95 MET A O 1
ATOM 698 N N . PRO A 1 96 ? 14.761 -13.866 -6.831 1.00 59.84 96 PRO A N 1
ATOM 699 C CA . PRO A 1 96 ? 16.134 -14.333 -6.893 1.00 59.84 96 PRO A CA 1
ATOM 700 C C . PRO A 1 96 ? 16.114 -15.729 -7.526 1.00 59.84 96 PRO A C 1
ATOM 702 O O . PRO A 1 96 ? 15.189 -16.501 -7.231 1.00 59.84 96 PRO A O 1
ATOM 705 N N . PRO A 1 97 ? 17.083 -16.072 -8.398 1.00 57.69 97 PRO A N 1
ATOM 706 C CA . PRO A 1 97 ? 17.224 -17.457 -8.810 1.00 57.69 97 PRO A CA 1
ATOM 707 C C . PRO A 1 97 ? 17.265 -18.282 -7.528 1.00 57.69 97 PRO A C 1
ATOM 709 O O . PRO A 1 97 ? 17.978 -17.922 -6.586 1.00 57.69 97 PRO A O 1
ATOM 712 N N . CYS A 1 98 ? 16.420 -19.315 -7.461 1.00 48.56 98 CYS A N 1
ATOM 713 C CA . CYS A 1 98 ? 16.467 -20.282 -6.376 1.00 48.56 98 CYS A CA 1
ATOM 714 C C . CYS A 1 98 ? 17.940 -20.660 -6.249 1.00 48.56 98 CYS A C 1
ATOM 716 O O . CYS A 1 98 ? 18.508 -21.118 -7.239 1.00 48.56 98 CYS A O 1
ATOM 718 N N . ALA A 1 99 ? 18.576 -20.308 -5.129 1.00 56.00 99 ALA A N 1
ATOM 719 C CA . ALA A 1 99 ? 20.000 -20.522 -4.964 1.00 56.00 99 ALA A CA 1
ATOM 720 C C . ALA A 1 99 ? 20.230 -22.018 -5.162 1.00 56.00 99 ALA A C 1
ATOM 722 O O . ALA A 1 99 ? 19.841 -22.822 -4.314 1.00 56.00 99 ALA A O 1
ATOM 723 N N . GLU A 1 100 ? 20.768 -22.386 -6.324 1.00 48.03 100 GLU A N 1
ATOM 724 C CA . GLU A 1 100 ? 21.260 -23.723 -6.579 1.00 48.03 100 GLU A CA 1
ATOM 725 C C . GLU A 1 100 ? 22.223 -23.992 -5.429 1.00 48.03 100 GLU A C 1
ATOM 727 O O . GLU A 1 100 ? 23.151 -23.207 -5.207 1.00 48.03 100 GLU A O 1
ATOM 732 N N . ALA A 1 101 ? 21.895 -24.982 -4.593 1.00 52.00 101 ALA A N 1
ATOM 733 C CA . ALA A 1 101 ? 22.674 -25.289 -3.409 1.00 52.00 101 ALA A CA 1
ATOM 734 C C . ALA A 1 101 ? 24.133 -25.399 -3.848 1.00 52.00 101 ALA A C 1
ATOM 736 O O . ALA A 1 101 ? 24.461 -26.263 -4.663 1.00 52.00 101 ALA A O 1
ATOM 737 N N . ALA A 1 102 ? 24.972 -24.476 -3.367 1.00 48.88 102 ALA A N 1
ATOM 738 C CA . ALA A 1 102 ? 26.386 -24.463 -3.696 1.00 48.88 102 ALA A CA 1
ATOM 739 C C . ALA A 1 102 ? 26.920 -25.888 -3.487 1.00 48.88 102 ALA A C 1
ATOM 741 O O . ALA A 1 102 ? 26.693 -26.445 -2.404 1.00 48.88 102 ALA A O 1
ATOM 742 N N . PRO A 1 103 ? 27.553 -26.518 -4.494 1.00 48.66 103 PRO A N 1
ATOM 743 C CA . PRO A 1 103 ? 28.092 -27.849 -4.299 1.00 48.66 103 PRO A CA 1
ATOM 744 C C . PRO A 1 103 ? 29.078 -27.774 -3.137 1.00 48.66 103 PRO A C 1
ATOM 746 O O . PRO A 1 103 ? 29.946 -26.898 -3.107 1.00 48.66 103 PRO A O 1
ATOM 749 N N . ALA A 1 104 ? 28.893 -28.656 -2.155 1.00 57.91 104 ALA A N 1
ATOM 750 C CA . ALA A 1 104 ? 29.800 -28.821 -1.033 1.00 57.91 104 ALA A CA 1
ATOM 751 C C . ALA A 1 104 ? 31.181 -29.203 -1.585 1.00 57.91 104 ALA A C 1
ATOM 753 O O . ALA A 1 104 ? 31.445 -30.363 -1.881 1.00 57.91 104 ALA A O 1
ATOM 754 N N . GLY A 1 105 ? 32.018 -28.192 -1.809 1.00 50.62 105 GLY A N 1
ATOM 755 C CA . GLY A 1 105 ? 33.386 -28.332 -2.278 1.00 50.62 105 GLY A CA 1
ATOM 756 C C . GLY A 1 105 ? 34.307 -28.590 -1.097 1.00 50.62 105 GLY A C 1
ATOM 757 O O . GLY A 1 105 ? 34.577 -27.691 -0.306 1.00 50.62 105 GLY A O 1
ATOM 758 N N . ASP A 1 106 ? 34.713 -29.848 -1.000 1.00 44.56 106 ASP A N 1
ATOM 759 C CA . ASP A 1 106 ? 35.693 -30.491 -0.130 1.00 44.56 106 ASP A CA 1
ATOM 760 C C . ASP A 1 106 ? 36.653 -29.596 0.671 1.00 44.56 106 ASP A C 1
ATOM 762 O O . ASP A 1 106 ? 37.521 -28.888 0.158 1.00 44.56 106 ASP A O 1
ATOM 766 N N . ASN A 1 107 ? 36.560 -29.761 1.989 1.00 55.50 107 ASN A N 1
ATOM 767 C CA . ASN A 1 107 ? 37.501 -29.262 2.979 1.00 55.50 107 ASN A CA 1
ATOM 768 C C . ASN A 1 107 ? 38.768 -30.145 2.957 1.00 55.50 107 ASN A C 1
ATOM 770 O O . ASN A 1 107 ? 38.931 -31.037 3.791 1.00 55.50 107 ASN A O 1
ATOM 774 N N . ILE A 1 108 ? 39.660 -29.939 1.984 1.00 47.91 108 ILE A N 1
ATOM 775 C CA . ILE A 1 108 ? 41.006 -30.529 2.021 1.00 47.91 108 ILE A CA 1
ATOM 776 C C . ILE A 1 108 ? 41.920 -29.539 2.738 1.00 47.91 108 ILE A C 1
ATOM 778 O O . ILE A 1 108 ? 42.290 -28.492 2.210 1.00 47.91 108 ILE A O 1
ATOM 782 N N . GLY A 1 109 ? 42.233 -29.867 3.989 1.00 48.62 109 GLY A N 1
ATOM 783 C CA . GLY A 1 109 ? 43.076 -29.057 4.851 1.00 48.62 109 GLY A CA 1
ATOM 784 C C . GLY A 1 109 ? 44.499 -28.889 4.322 1.00 48.62 109 GLY A C 1
ATOM 785 O O . GLY A 1 109 ? 45.120 -29.839 3.856 1.00 48.62 109 GLY A O 1
ATOM 786 N N . ALA A 1 110 ? 45.032 -27.680 4.489 1.00 40.12 110 ALA A N 1
ATOM 787 C CA . ALA A 1 110 ? 46.464 -27.436 4.601 1.00 40.12 110 ALA A CA 1
ATOM 788 C C . ALA A 1 110 ? 46.719 -26.079 5.284 1.00 40.12 110 ALA A C 1
ATOM 790 O O . ALA A 1 110 ? 46.647 -25.018 4.674 1.00 40.12 110 ALA A O 1
ATOM 791 N N . ALA A 1 111 ? 47.056 -26.130 6.565 1.00 40.19 111 ALA A N 1
ATOM 792 C CA . ALA A 1 111 ? 48.002 -25.217 7.205 1.00 40.19 111 ALA A CA 1
ATOM 793 C C . ALA A 1 111 ? 49.044 -26.124 7.902 1.00 40.19 111 ALA A C 1
ATOM 795 O O . ALA A 1 111 ? 48.690 -27.277 8.172 1.00 40.19 111 ALA A O 1
ATOM 796 N N . PRO A 1 112 ? 50.269 -25.681 8.265 1.00 54.31 112 PRO A N 1
ATOM 797 C CA . PRO A 1 112 ? 50.695 -24.288 8.437 1.00 54.31 112 PRO A CA 1
ATOM 798 C C . PRO A 1 112 ? 52.156 -23.993 7.988 1.00 54.31 112 PRO A C 1
ATOM 800 O O . PRO A 1 112 ? 52.864 -24.853 7.476 1.00 54.31 112 PRO A O 1
ATOM 803 N N . THR A 1 113 ? 52.617 -22.782 8.333 1.00 38.78 113 THR A N 1
ATOM 804 C CA . THR A 1 113 ? 54.002 -22.356 8.662 1.00 38.78 113 THR A CA 1
ATOM 805 C C . THR A 1 113 ? 54.796 -21.552 7.624 1.00 38.78 113 THR A C 1
ATOM 807 O O . THR A 1 113 ? 55.015 -21.969 6.495 1.00 38.78 113 THR A O 1
ATOM 810 N N . GLY A 1 114 ? 55.281 -20.386 8.073 1.00 38.25 114 GLY A N 1
ATOM 811 C CA . GLY A 1 114 ? 56.256 -19.540 7.379 1.00 38.25 114 GLY A CA 1
ATOM 812 C C . GLY A 1 114 ? 56.329 -18.138 7.994 1.00 38.25 114 GLY A C 1
ATOM 813 O O . GLY A 1 114 ? 55.432 -17.331 7.805 1.00 38.25 114 GLY A O 1
ATOM 814 N N . VAL A 1 115 ? 57.369 -17.894 8.787 1.00 46.50 115 VAL A N 1
ATOM 815 C CA . VAL A 1 115 ? 57.608 -16.746 9.684 1.00 46.50 115 VAL A CA 1
ATOM 816 C C . VAL A 1 115 ? 58.300 -15.567 8.968 1.00 46.50 115 VAL A C 1
ATOM 818 O O . VAL A 1 115 ? 58.967 -15.781 7.961 1.00 46.50 115 VAL A O 1
ATOM 821 N N . SER A 1 116 ? 58.245 -14.384 9.612 1.00 41.78 116 SER A N 1
ATOM 822 C CA . SER A 1 116 ? 59.139 -13.200 9.515 1.00 41.78 116 SER A CA 1
ATOM 823 C C . SER A 1 116 ? 58.813 -12.145 8.455 1.00 41.78 116 SER A C 1
ATOM 825 O O . SER A 1 116 ? 58.500 -12.487 7.329 1.00 41.78 116 SER A O 1
ATOM 827 N N . SER A 1 117 ? 59.006 -10.838 8.653 1.00 45.72 117 SER A N 1
ATOM 828 C CA . SER A 1 117 ? 59.133 -9.879 9.773 1.00 45.72 117 SER A CA 1
ATOM 829 C C . SER A 1 117 ? 59.441 -8.510 9.110 1.00 45.72 117 SER A C 1
ATOM 831 O O . SER A 1 117 ? 59.781 -8.490 7.929 1.00 45.72 117 SER A O 1
ATOM 833 N N . LEU A 1 118 ? 59.398 -7.405 9.880 1.00 43.38 118 LEU A N 1
ATOM 834 C CA . LEU A 1 118 ? 59.913 -6.045 9.561 1.00 43.38 118 LEU A CA 1
ATOM 835 C C . LEU A 1 118 ? 58.961 -5.178 8.698 1.00 43.38 118 LEU A C 1
ATOM 837 O O . LEU A 1 118 ? 58.443 -5.644 7.699 1.00 43.38 118 LEU A O 1
ATOM 841 N N . THR A 1 119 ? 58.646 -3.902 8.954 1.00 45.69 119 THR A N 1
ATOM 842 C CA . THR A 1 119 ? 59.060 -2.862 9.922 1.00 45.69 119 THR A CA 1
ATOM 843 C C . THR A 1 119 ? 58.088 -1.676 9.755 1.00 45.69 119 THR A C 1
ATOM 845 O O . THR A 1 119 ? 57.810 -1.290 8.624 1.00 45.69 119 THR A O 1
ATOM 848 N N . SER A 1 120 ? 57.638 -1.050 10.847 1.00 44.78 120 SER A N 1
ATOM 849 C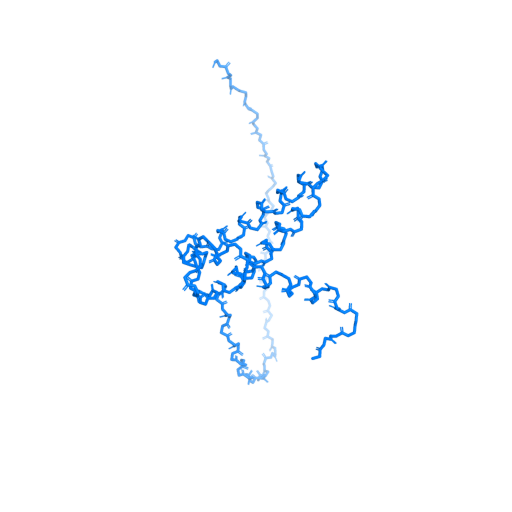 CA . SER A 1 120 ? 57.163 0.356 10.877 1.00 44.78 120 SER A CA 1
ATOM 850 C C . SER A 1 120 ? 58.353 1.236 11.298 1.00 44.78 120 SER A C 1
ATOM 852 O O . SER A 1 120 ? 59.167 0.729 12.077 1.00 44.78 120 SER A O 1
ATOM 854 N N . PRO A 1 121 ? 58.504 2.511 10.864 1.00 47.41 121 PRO A N 1
ATOM 855 C CA . PRO A 1 121 ? 57.646 3.599 11.366 1.00 47.41 121 PRO A CA 1
ATOM 856 C C . PRO A 1 121 ? 57.459 4.817 10.428 1.00 47.41 121 PRO A C 1
ATOM 858 O O . PRO A 1 121 ? 58.206 5.031 9.481 1.00 47.41 121 PRO A O 1
ATOM 861 N N . GLY A 1 122 ? 56.502 5.690 10.760 1.00 44.16 122 GLY A N 1
ATOM 862 C CA . GLY A 1 122 ? 56.425 7.035 10.182 1.00 44.16 122 GLY A CA 1
ATOM 863 C C . GLY A 1 122 ? 55.218 7.836 10.665 1.00 44.16 122 GLY A C 1
ATOM 864 O O . GLY A 1 122 ? 54.175 7.821 10.024 1.00 44.16 122 GLY A O 1
ATOM 865 N N . ARG A 1 123 ? 55.361 8.524 11.807 1.00 44.72 123 ARG A N 1
ATOM 866 C CA . ARG A 1 123 ? 54.439 9.575 12.272 1.00 44.72 123 ARG A CA 1
ATOM 867 C C . ARG A 1 123 ? 54.472 10.768 11.314 1.00 44.72 123 ARG A C 1
ATOM 869 O O . ARG A 1 123 ? 55.551 11.202 10.926 1.00 44.72 123 ARG A O 1
ATOM 876 N N . GLY A 1 124 ? 53.311 11.367 11.078 1.00 41.94 124 GLY A N 1
ATOM 877 C CA . GLY A 1 124 ? 53.174 12.736 10.591 1.00 41.94 124 GLY A CA 1
ATOM 878 C C . GLY A 1 124 ? 51.843 13.297 11.073 1.00 41.94 124 GLY A C 1
ATOM 879 O O . GLY A 1 124 ? 50.796 12.943 10.542 1.00 41.94 124 GLY A O 1
ATOM 880 N N . GLU A 1 125 ? 51.889 14.088 12.139 1.00 44.66 125 GLU A N 1
ATOM 881 C CA . GLU A 1 125 ? 50.743 14.794 12.708 1.00 44.66 125 GLU A CA 1
ATOM 882 C C . GLU A 1 125 ? 50.340 16.008 11.842 1.00 44.66 125 GLU A C 1
ATOM 884 O O . GLU A 1 125 ? 51.149 16.570 11.108 1.00 44.66 125 GLU A O 1
ATOM 889 N N . HIS A 1 126 ? 49.055 16.359 11.966 1.00 46.41 126 HIS A N 1
ATOM 890 C CA . HIS A 1 126 ? 48.290 17.548 11.541 1.00 46.41 126 HIS A CA 1
ATOM 891 C C . HIS A 1 126 ? 49.049 18.903 11.497 1.00 46.41 126 HIS A C 1
ATOM 893 O O . HIS A 1 126 ? 50.028 19.053 12.225 1.00 46.41 126 HIS A O 1
ATOM 899 N N . PRO A 1 127 ? 48.567 19.947 10.763 1.00 49.53 127 PRO A N 1
ATOM 900 C CA . PRO A 1 127 ? 47.290 20.615 11.091 1.00 49.53 127 PRO A CA 1
ATOM 901 C C . PRO A 1 127 ? 46.480 21.241 9.928 1.00 49.53 127 PRO A C 1
ATOM 903 O O . PRO A 1 127 ? 46.968 21.466 8.825 1.00 49.53 127 PRO A O 1
ATOM 906 N N . ALA A 1 128 ? 45.207 21.544 10.219 1.00 50.38 128 ALA A N 1
ATOM 907 C CA . ALA A 1 128 ? 44.386 22.514 9.482 1.00 50.38 128 ALA A CA 1
ATOM 908 C C . ALA A 1 128 ? 44.928 23.943 9.687 1.00 50.38 128 ALA A C 1
ATOM 910 O O . ALA A 1 128 ? 45.534 24.214 10.726 1.00 50.38 128 ALA A O 1
ATOM 911 N N . PRO A 1 129 ? 44.705 24.875 8.743 1.00 51.12 129 PRO A N 1
ATOM 912 C CA . PRO A 1 129 ? 43.778 25.973 9.064 1.00 51.12 129 PRO A CA 1
ATOM 913 C C . PRO 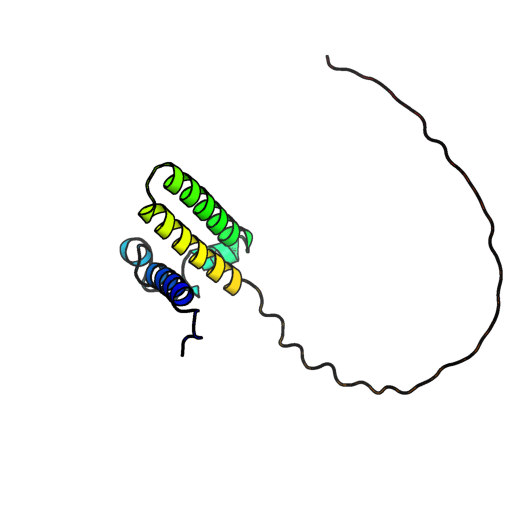A 1 129 ? 43.071 26.584 7.835 1.00 51.12 129 PRO A C 1
ATOM 915 O O . PRO A 1 129 ? 43.493 26.391 6.699 1.00 51.12 129 PRO A O 1
ATOM 918 N N . GLY A 1 130 ? 42.057 27.424 8.079 1.00 48.62 130 GLY A N 1
ATOM 919 C CA . GLY A 1 130 ? 41.768 28.532 7.160 1.00 48.62 130 GLY A CA 1
ATOM 920 C C . GLY A 1 130 ? 40.304 28.897 6.960 1.00 48.62 130 GLY A C 1
ATOM 921 O O . GLY A 1 130 ? 39.718 28.592 5.930 1.00 48.62 130 GLY A O 1
ATOM 922 N N . THR A 1 131 ? 39.742 29.620 7.920 1.00 51.91 131 THR A N 1
ATOM 923 C CA . THR A 1 131 ? 38.562 30.479 7.780 1.00 51.91 131 THR A CA 1
ATOM 924 C C . THR A 1 131 ? 38.737 31.459 6.611 1.00 51.91 131 THR A C 1
ATOM 926 O O . THR A 1 131 ? 39.769 32.124 6.531 1.00 51.91 131 THR A O 1
ATOM 929 N N . SER A 1 132 ? 37.723 31.642 5.761 1.00 54.44 132 SER A N 1
ATOM 930 C CA . SER A 1 132 ? 37.577 32.891 5.006 1.00 54.44 132 SER A CA 1
ATOM 931 C C . SER A 1 132 ? 36.115 33.195 4.695 1.00 54.44 132 SER A C 1
ATOM 933 O O . SER A 1 132 ? 35.368 32.360 4.191 1.00 54.44 132 SER A O 1
ATOM 935 N N . LEU A 1 133 ? 35.746 34.410 5.083 1.00 53.25 133 LEU A N 1
ATOM 936 C CA . LEU A 1 133 ? 34.484 35.101 4.887 1.00 53.25 133 LEU A CA 1
ATOM 937 C C . LEU A 1 133 ? 34.361 35.608 3.444 1.00 53.25 133 LEU A C 1
ATOM 939 O O . LEU A 1 133 ? 35.341 36.059 2.859 1.00 53.25 133 LEU A O 1
ATOM 943 N N . GLY A 1 134 ? 33.132 35.674 2.941 1.00 46.59 134 GLY A N 1
ATOM 944 C CA . GLY A 1 134 ? 32.761 36.486 1.781 1.00 46.59 134 GLY A CA 1
ATOM 945 C C . GLY A 1 134 ? 31.528 35.891 1.112 1.00 46.59 134 GLY A C 1
ATOM 946 O O . GLY A 1 134 ? 31.506 34.707 0.817 1.00 46.59 134 GLY A O 1
ATOM 947 N N . GLY A 1 135 ? 30.431 36.591 0.876 1.00 45.34 135 GLY A N 1
ATOM 948 C CA . GLY A 1 135 ? 30.106 38.004 0.997 1.00 45.34 135 GLY A CA 1
ATOM 949 C C . GLY A 1 135 ? 28.863 38.171 0.128 1.00 45.34 135 GLY A C 1
ATOM 950 O O . GLY A 1 135 ? 28.954 37.986 -1.081 1.00 45.34 135 GLY A O 1
ATOM 951 N N . ASN A 1 136 ? 27.703 38.420 0.736 1.00 49.09 136 ASN A N 1
ATOM 952 C CA . ASN A 1 136 ? 26.488 38.728 -0.015 1.00 49.09 136 ASN A CA 1
ATOM 953 C C . ASN A 1 136 ? 26.519 40.211 -0.387 1.00 49.09 136 ASN A C 1
ATOM 955 O O . ASN A 1 136 ? 26.544 41.066 0.500 1.00 49.09 136 ASN A O 1
ATOM 959 N N . GLN A 1 137 ? 26.501 40.476 -1.689 1.00 56.44 137 GLN A N 1
ATOM 960 C CA . GLN A 1 137 ? 25.855 41.652 -2.261 1.00 56.44 137 GLN A CA 1
ATOM 961 C C . GLN A 1 137 ? 24.579 41.189 -2.955 1.00 56.44 137 GLN A C 1
ATOM 963 O O . GLN A 1 137 ? 24.625 40.092 -3.558 1.00 56.44 137 GLN A O 1
#

Sequence (137 aa):
MIAPGYESLQEVLAQAYAQAAHGKGKERHASGEPFEAQPMMAITNMVGIGFPLGQACKKAQEAARMVAEGQPHRARAELLGAIVYLAGAVLALPMPPCAEAAPAGDNIGAAPTGVSSLTSPGRGEHPAPGTSLGGNQ

pLDDT: mean 77.22, std 22.7, range [38.25, 98.75]

Radius of gyration: 28.73 Å; chains: 1; bounding box: 77×72×35 Å

Secondary structure (DSSP, 8-state):
-PPTT-HHHHHHHHHHHHHHHHSTHHHHT--S--GGGSHHHHHHHHH-THHHHHHHHHHHHHHHHHHHTT-HHHHHHHHHHHHHHHHHHHHHSPPPP----------------------------------------